Protein AF-A0A953NR28-F1 (afdb_monomer_lite)

Secondary structure (DSSP, 8-state):
---EE-SBPTTS-PBPEEE--HHHHHHHH----SS-EEEETTTTEEEEEEEEEE--TTS-EEEEEEEESS-SSPPPEEEEEEETTEEEEEEE-

Radius of gyration: 13.42 Å; chains: 1; bounding box: 26×30×34 Å

Structure (mmCIF, N/CA/C/O back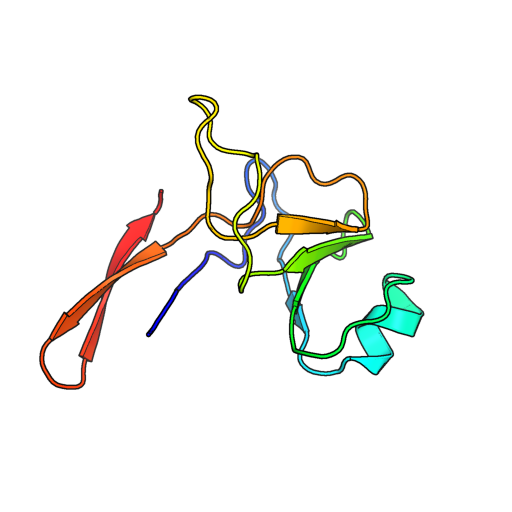bone):
data_AF-A0A953NR28-F1
#
_entry.id   AF-A0A953NR28-F1
#
loop_
_atom_site.group_PDB
_atom_site.id
_atom_site.type_symbol
_atom_site.label_atom_id
_atom_site.label_alt_id
_atom_site.label_comp_id
_atom_site.label_asym_id
_atom_site.label_entity_id
_atom_site.label_seq_id
_atom_site.pdbx_PDB_ins_code
_atom_site.Cartn_x
_atom_site.Cartn_y
_atom_site.Cartn_z
_atom_site.occupancy
_atom_site.B_iso_or_equiv
_atom_site.auth_seq_id
_atom_site.auth_comp_id
_atom_site.auth_asym_id
_atom_site.auth_atom_id
_atom_site.pdbx_PDB_model_num
ATOM 1 N N . GLU A 1 1 ? -1.571 -13.365 -12.183 1.00 76.44 1 GLU A N 1
ATOM 2 C CA . GLU A 1 1 ? -0.787 -12.176 -12.580 1.00 76.44 1 GLU A CA 1
ATOM 3 C C . GLU A 1 1 ? 0.020 -11.705 -11.383 1.00 76.44 1 GLU A C 1
ATOM 5 O O . GLU A 1 1 ? -0.430 -11.917 -10.262 1.00 76.44 1 GLU A O 1
ATOM 10 N N . TYR A 1 2 ? 1.206 -11.137 -11.604 1.00 88.06 2 TYR A N 1
ATOM 11 C CA . TYR A 1 2 ? 2.005 -10.544 -10.531 1.00 88.06 2 TYR A CA 1
ATOM 12 C C . TYR A 1 2 ? 1.752 -9.041 -10.483 1.00 88.06 2 TYR A C 1
ATOM 14 O O . TYR A 1 2 ? 1.567 -8.404 -11.518 1.00 88.06 2 TYR A O 1
ATOM 22 N N . CYS A 1 3 ? 1.770 -8.476 -9.285 1.00 88.19 3 CYS A N 1
ATOM 23 C CA . CYS A 1 3 ? 1.800 -7.039 -9.062 1.00 88.19 3 CYS A CA 1
ATOM 24 C C . CYS A 1 3 ? 2.823 -6.765 -7.961 1.00 88.19 3 CYS A C 1
ATOM 26 O O . CYS A 1 3 ? 3.009 -7.599 -7.073 1.00 88.19 3 CYS A O 1
ATOM 28 N N . ALA A 1 4 ? 3.485 -5.616 -8.026 1.00 91.69 4 ALA A N 1
ATOM 29 C CA . ALA A 1 4 ? 4.464 -5.200 -7.036 1.00 91.69 4 ALA A CA 1
ATOM 30 C C . ALA A 1 4 ? 4.218 -3.743 -6.651 1.00 91.69 4 ALA A C 1
ATOM 32 O O . ALA A 1 4 ? 3.744 -2.946 -7.462 1.00 91.69 4 ALA A O 1
ATOM 33 N N . PHE A 1 5 ? 4.528 -3.411 -5.401 1.00 92.81 5 PHE A N 1
ATOM 34 C CA . PHE A 1 5 ? 4.234 -2.108 -4.814 1.00 92.81 5 PHE A CA 1
ATOM 35 C C . PHE A 1 5 ? 5.317 -1.742 -3.808 1.00 92.81 5 PHE A C 1
ATOM 37 O O . PHE A 1 5 ? 5.903 -2.612 -3.162 1.00 92.81 5 PHE A O 1
ATOM 44 N N . SER A 1 6 ? 5.556 -0.447 -3.656 1.00 93.06 6 SER A N 1
ATOM 45 C CA . SER A 1 6 ? 6.387 0.082 -2.585 1.00 93.06 6 SER A CA 1
ATOM 46 C C . SER A 1 6 ? 5.654 -0.033 -1.249 1.00 93.06 6 SER A C 1
ATOM 48 O O . SER A 1 6 ? 4.531 0.450 -1.116 1.00 93.06 6 SER A O 1
ATOM 50 N N . LEU A 1 7 ? 6.319 -0.591 -0.234 1.00 94.06 7 LEU A N 1
ATOM 51 C CA . LEU A 1 7 ? 5.860 -0.513 1.159 1.00 94.06 7 LEU A CA 1
ATOM 52 C C . LEU A 1 7 ? 6.205 0.830 1.813 1.00 94.06 7 LEU A C 1
ATOM 54 O O . LEU A 1 7 ? 6.100 0.982 3.018 1.00 94.06 7 LEU A O 1
ATOM 58 N N . ARG A 1 8 ? 6.610 1.837 1.042 1.00 94.31 8 ARG A N 1
ATOM 59 C CA . ARG A 1 8 ? 6.738 3.209 1.526 1.00 94.31 8 ARG A CA 1
ATOM 60 C C . ARG A 1 8 ? 5.566 4.035 1.025 1.00 94.31 8 ARG A C 1
ATOM 62 O O . ARG A 1 8 ? 5.308 4.056 -0.179 1.00 94.31 8 ARG A O 1
ATOM 69 N N . GLU A 1 9 ? 4.900 4.738 1.938 1.00 91.81 9 GLU A N 1
ATOM 70 C CA . GLU A 1 9 ? 3.755 5.584 1.608 1.00 91.81 9 GLU A CA 1
ATOM 71 C C . GLU A 1 9 ? 4.123 6.661 0.565 1.00 91.81 9 GLU A C 1
ATOM 73 O O . GLU A 1 9 ? 5.149 7.342 0.714 1.00 91.81 9 GLU A O 1
ATOM 78 N N . PRO A 1 10 ? 3.270 6.892 -0.451 1.00 88.12 10 PRO A N 1
ATOM 79 C CA . PRO A 1 10 ? 3.405 8.050 -1.324 1.00 88.12 10 PRO A CA 1
ATOM 80 C C . PRO A 1 10 ? 3.410 9.360 -0.527 1.00 88.12 10 PRO A C 1
ATOM 82 O O . PRO A 1 10 ? 2.563 9.585 0.336 1.00 88.12 10 PRO A O 1
ATOM 85 N N . TYR A 1 11 ? 4.344 10.257 -0.850 1.00 86.31 11 TYR A N 1
ATOM 86 C CA . TYR A 1 11 ? 4.463 11.591 -0.235 1.00 86.31 11 TYR A CA 1
ATOM 87 C C . TYR A 1 11 ? 4.725 11.598 1.281 1.00 86.31 11 TYR A C 1
ATOM 89 O O . TYR A 1 11 ? 4.604 12.642 1.921 1.00 86.31 11 TYR A O 1
ATOM 97 N N . GLY A 1 12 ? 5.104 10.454 1.856 1.00 86.62 12 GLY A N 1
ATOM 98 C CA . GLY A 1 12 ? 5.337 10.299 3.285 1.00 86.62 12 GLY A CA 1
ATOM 99 C C . GLY A 1 12 ? 6.593 9.499 3.616 1.00 86.62 12 GLY A C 1
ATOM 100 O O . GLY A 1 12 ? 7.423 9.149 2.768 1.00 86.62 12 GLY A O 1
ATOM 101 N N . THR A 1 13 ? 6.738 9.222 4.907 1.00 91.06 13 THR A N 1
ATOM 102 C CA . THR A 1 13 ? 7.793 8.362 5.459 1.00 91.06 13 THR A CA 1
ATOM 103 C C . THR A 1 13 ? 7.224 7.140 6.168 1.00 91.06 13 THR A C 1
ATOM 105 O O . THR A 1 13 ? 7.994 6.400 6.770 1.00 91.06 13 THR A O 1
ATOM 108 N N . CYS A 1 14 ? 5.902 6.939 6.129 1.00 95.31 14 CYS A N 1
ATOM 109 C CA . CYS A 1 14 ? 5.290 5.781 6.761 1.00 95.31 14 CYS A CA 1
ATOM 110 C C . CYS A 1 14 ? 5.655 4.506 5.997 1.00 95.31 14 CYS A C 1
ATOM 112 O O . CYS A 1 14 ? 5.609 4.478 4.761 1.00 95.31 14 CYS A O 1
ATOM 114 N N . GLU A 1 15 ? 6.006 3.467 6.745 1.00 97.25 15 GLU A N 1
ATOM 115 C CA . GLU A 1 15 ? 6.160 2.116 6.227 1.00 97.25 15 GLU A CA 1
ATOM 116 C C . GLU A 1 15 ? 4.799 1.421 6.274 1.00 97.25 15 GLU A C 1
ATOM 118 O O . GLU A 1 15 ? 4.093 1.453 7.280 1.00 97.25 15 GLU A O 1
ATOM 123 N N . LEU A 1 16 ? 4.404 0.873 5.136 1.00 96.56 16 LEU A N 1
ATOM 124 C CA . LEU A 1 16 ? 3.157 0.171 4.926 1.00 96.56 16 LEU A CA 1
ATOM 125 C C . LEU A 1 16 ? 3.347 -1.308 5.244 1.00 96.56 16 LEU A C 1
ATOM 127 O O . LEU A 1 16 ? 4.414 -1.882 5.035 1.00 96.56 16 LEU A O 1
ATOM 131 N N . GLU A 1 17 ? 2.271 -1.946 5.675 1.00 96.00 17 GLU A N 1
ATOM 132 C CA . GLU A 1 17 ? 2.279 -3.344 6.078 1.00 96.00 17 GLU A CA 1
ATOM 133 C C . GLU A 1 17 ? 1.460 -4.186 5.105 1.00 96.00 17 GLU A C 1
ATOM 135 O O . GLU A 1 17 ? 0.330 -3.829 4.773 1.00 96.00 17 GLU A O 1
ATOM 140 N N . TYR A 1 18 ? 1.996 -5.335 4.690 1.00 95.31 18 TYR A N 1
ATOM 141 C CA . TYR A 1 18 ? 1.195 -6.370 4.042 1.00 95.31 18 TYR A CA 1
ATOM 142 C C . TYR A 1 18 ? 0.508 -7.229 5.103 1.00 95.31 18 TYR A C 1
ATOM 144 O O . TYR A 1 18 ? 1.130 -8.058 5.769 1.00 95.31 18 TYR A O 1
ATOM 152 N N . LEU A 1 19 ? -0.788 -6.996 5.274 1.00 95.56 19 LEU A N 1
ATOM 153 C CA . LEU A 1 19 ? -1.602 -7.572 6.332 1.00 95.56 19 LEU A CA 1
ATOM 154 C C . LEU A 1 19 ? -2.278 -8.839 5.821 1.00 95.56 19 LEU A C 1
ATOM 156 O O . LEU A 1 19 ? -3.274 -8.777 5.107 1.00 95.56 19 LEU A O 1
ATOM 160 N N . THR A 1 20 ? -1.719 -9.993 6.185 1.00 95.50 20 THR A N 1
ATOM 161 C CA . THR A 1 20 ? -2.307 -11.314 5.894 1.00 95.50 20 THR A CA 1
ATOM 162 C C . THR A 1 20 ? -3.248 -11.798 6.992 1.00 95.50 20 THR A C 1
ATOM 164 O O . THR A 1 20 ? -4.151 -12.587 6.721 1.00 95.50 20 THR A O 1
ATOM 167 N N . ASP A 1 21 ? -3.066 -11.299 8.215 1.00 94.44 21 ASP A N 1
ATOM 168 C CA . ASP A 1 21 ? -3.985 -11.520 9.321 1.00 94.44 21 ASP A CA 1
ATOM 169 C C . ASP A 1 21 ? -5.180 -10.565 9.204 1.00 94.44 21 ASP A C 1
ATOM 171 O O . ASP A 1 21 ? -5.109 -9.385 9.556 1.00 94.44 21 ASP A O 1
ATOM 175 N N . VAL A 1 22 ? -6.294 -11.087 8.693 1.00 91.44 22 VAL A N 1
ATOM 176 C CA . VAL A 1 22 ? -7.533 -10.316 8.538 1.00 91.44 22 VAL A CA 1
ATOM 177 C C . VAL A 1 22 ? -8.173 -9.933 9.876 1.00 91.44 22 VAL A C 1
ATOM 179 O O . VAL A 1 22 ? -8.953 -8.985 9.912 1.00 91.44 22 VAL A O 1
ATOM 182 N N . GLN A 1 23 ? -7.823 -10.596 10.987 1.00 93.25 23 GLN A N 1
ATOM 183 C CA . GLN A 1 23 ? -8.291 -10.184 12.314 1.00 93.25 23 GLN A CA 1
ATOM 184 C C . GLN A 1 23 ? -7.592 -8.902 12.770 1.00 93.25 23 GLN A C 1
ATOM 186 O O . GLN A 1 23 ? -8.240 -8.044 13.367 1.00 93.25 23 GLN A O 1
ATOM 191 N N . LYS A 1 24 ? -6.307 -8.728 12.427 1.00 93.06 24 LYS A N 1
ATOM 192 C CA . LYS A 1 24 ? -5.557 -7.486 12.682 1.00 93.06 24 LYS A CA 1
ATOM 193 C C . LYS A 1 24 ? -6.178 -6.283 11.961 1.00 93.06 24 LYS A C 1
ATOM 195 O O . LYS A 1 24 ? -6.237 -5.189 12.516 1.00 93.06 24 LYS A O 1
ATOM 200 N N . LEU A 1 25 ? -6.683 -6.480 10.740 1.00 94.81 25 LEU A N 1
ATOM 201 C CA . LEU A 1 25 ? -7.410 -5.436 10.001 1.00 94.81 25 LEU A CA 1
ATOM 202 C C . LEU A 1 25 ? -8.672 -4.982 10.749 1.00 94.81 25 LEU A C 1
ATOM 204 O O . LEU A 1 25 ? -8.937 -3.784 10.849 1.00 94.81 25 LEU A O 1
ATOM 208 N N . GLU A 1 26 ? -9.424 -5.915 11.329 1.00 95.62 26 GLU A N 1
ATOM 209 C CA . GLU A 1 26 ? -10.629 -5.573 12.086 1.00 95.62 26 GLU A CA 1
ATOM 210 C C . GLU A 1 26 ? -10.286 -4.892 13.421 1.00 95.62 26 GLU A C 1
ATOM 212 O O . GLU A 1 26 ? -10.884 -3.869 13.753 1.00 95.62 26 GLU A O 1
ATOM 217 N N . SER A 1 27 ? -9.301 -5.403 14.165 1.00 95.88 27 SER A N 1
ATOM 218 C CA . SER A 1 27 ? -8.977 -4.910 15.510 1.00 95.88 27 SER A CA 1
ATOM 219 C C . SER A 1 27 ? -8.178 -3.602 15.536 1.00 95.88 27 SER A C 1
ATOM 221 O O . SER A 1 27 ? -8.419 -2.773 16.412 1.00 95.88 27 SER A O 1
ATOM 223 N N . GLU A 1 28 ? -7.246 -3.394 14.602 1.00 95.62 28 GLU A N 1
ATOM 224 C CA . GLU A 1 28 ? -6.342 -2.230 14.603 1.00 95.62 28 GLU A CA 1
ATOM 225 C C . GLU A 1 28 ? -6.729 -1.155 13.581 1.00 95.62 28 GLU A C 1
ATOM 227 O O . GLU A 1 28 ? -6.445 0.031 13.777 1.00 95.62 28 GLU A O 1
ATOM 232 N N . TYR A 1 29 ? -7.386 -1.557 12.491 1.00 96.38 29 TYR A N 1
ATOM 233 C CA . TYR A 1 29 ? -7.812 -0.648 11.425 1.00 96.38 29 TYR A CA 1
ATOM 234 C C . TYR A 1 29 ? -9.330 -0.455 11.382 1.00 96.38 29 TYR A C 1
ATOM 236 O O . TYR A 1 29 ? -9.800 0.380 10.617 1.00 96.38 29 TYR A O 1
ATOM 244 N N . GLY A 1 30 ? -10.111 -1.199 12.177 1.00 95.69 30 GLY A N 1
ATOM 245 C CA . GLY A 1 30 ? -11.573 -1.095 12.177 1.00 95.69 30 GLY A CA 1
ATOM 246 C C . GLY A 1 30 ? -12.216 -1.527 10.857 1.00 95.69 30 GLY A C 1
ATOM 247 O O . GLY A 1 30 ? -13.345 -1.128 10.564 1.00 95.69 30 GLY A O 1
ATOM 248 N N . PHE A 1 31 ? -11.506 -2.311 10.040 1.00 97.00 31 PHE A N 1
ATOM 249 C CA . PHE A 1 31 ? -11.948 -2.702 8.708 1.00 97.00 31 PHE A CA 1
ATOM 250 C C . PHE A 1 31 ? -12.016 -4.219 8.576 1.00 97.00 31 PHE A C 1
ATOM 252 O O . PHE A 1 31 ? -11.024 -4.925 8.740 1.00 97.00 31 PHE A O 1
ATOM 259 N N . ARG A 1 32 ? -13.195 -4.730 8.222 1.00 96.56 32 ARG A N 1
ATOM 260 C CA . ARG A 1 32 ? -13.383 -6.155 7.970 1.00 96.56 32 ARG A CA 1
ATOM 261 C C . ARG A 1 32 ? -12.986 -6.489 6.536 1.00 96.56 32 ARG A C 1
ATOM 263 O O . ARG A 1 32 ? -13.598 -5.983 5.600 1.00 96.56 32 ARG A O 1
ATOM 270 N N . ALA A 1 33 ? -12.000 -7.365 6.376 1.00 95.19 33 ALA A N 1
ATOM 271 C CA . ALA A 1 33 ? -11.508 -7.811 5.077 1.00 95.19 33 ALA A CA 1
ATOM 272 C C . ALA A 1 33 ? -11.705 -9.320 4.879 1.00 95.19 33 ALA A C 1
ATOM 274 O O . ALA A 1 33 ? -11.712 -10.089 5.839 1.00 95.19 33 ALA A O 1
ATOM 275 N N . GLU A 1 34 ? -11.822 -9.744 3.620 1.00 94.94 34 GLU A N 1
ATOM 276 C CA . GLU A 1 34 ? -11.947 -11.161 3.231 1.00 94.94 34 GLU A CA 1
ATOM 277 C C . GLU A 1 34 ? -10.640 -11.742 2.668 1.00 94.94 34 GLU A C 1
ATOM 279 O O . GLU A 1 34 ? -10.535 -12.941 2.414 1.00 94.94 34 GLU A O 1
ATOM 284 N N . HIS A 1 35 ? -9.629 -10.897 2.467 1.00 94.94 35 HIS A N 1
ATOM 285 C CA . HIS A 1 35 ? -8.328 -11.265 1.921 1.00 94.94 35 HIS A CA 1
ATOM 286 C C . HIS A 1 35 ? -7.236 -10.317 2.438 1.00 94.94 35 HIS A C 1
ATOM 288 O O . HIS A 1 35 ? -7.558 -9.291 3.045 1.00 94.94 35 HIS A O 1
ATOM 294 N N . PRO A 1 36 ? -5.948 -10.634 2.202 1.00 95.25 36 PRO A N 1
ATOM 295 C CA . PRO A 1 36 ? -4.857 -9.754 2.587 1.00 95.25 36 PRO A CA 1
ATOM 296 C C . PRO A 1 36 ? -4.959 -8.364 1.954 1.00 95.25 36 PRO A C 1
ATOM 298 O O . PRO A 1 36 ? -5.362 -8.230 0.795 1.00 95.25 36 PRO A O 1
ATOM 301 N N . MET A 1 37 ? -4.550 -7.351 2.715 1.00 96.38 37 MET A N 1
ATOM 302 C CA . MET A 1 37 ? -4.605 -5.936 2.335 1.00 96.38 37 MET A CA 1
ATOM 303 C C . MET A 1 37 ? -3.267 -5.247 2.609 1.00 96.38 37 MET A C 1
ATOM 305 O O . MET A 1 37 ? -2.366 -5.828 3.217 1.00 96.38 37 MET A O 1
ATOM 309 N N . ILE A 1 38 ? -3.148 -3.985 2.199 1.00 96.00 38 ILE A N 1
ATOM 310 C CA . ILE A 1 38 ? -2.076 -3.105 2.672 1.00 96.00 38 ILE A CA 1
ATOM 311 C C . ILE A 1 38 ? -2.628 -2.163 3.738 1.00 96.00 38 ILE A C 1
ATOM 313 O O . ILE A 1 38 ? -3.648 -1.514 3.518 1.00 96.00 38 ILE A O 1
ATOM 317 N N . GLY A 1 39 ? -1.942 -2.069 4.873 1.00 96.38 39 GLY A N 1
ATOM 318 C CA . GLY A 1 39 ? -2.239 -1.113 5.936 1.00 96.38 39 GLY A CA 1
ATOM 319 C C . GLY A 1 39 ? -1.217 0.017 5.988 1.00 96.38 39 GLY A C 1
ATOM 320 O O . GLY A 1 39 ? -0.020 -0.212 5.832 1.00 96.38 39 GLY A O 1
ATOM 321 N N . ASN A 1 40 ? -1.680 1.242 6.225 1.00 96.69 40 ASN A N 1
ATOM 322 C CA . ASN A 1 40 ? -0.850 2.357 6.672 1.00 96.69 40 ASN A CA 1
ATOM 323 C C . ASN A 1 40 ? -1.067 2.556 8.181 1.00 96.69 40 ASN A C 1
ATOM 325 O O . ASN A 1 40 ? -2.095 3.139 8.554 1.00 96.69 40 ASN A O 1
ATOM 329 N N . PRO A 1 41 ? -0.128 2.124 9.039 1.00 96.06 41 PRO A N 1
ATOM 330 C CA . PRO A 1 41 ? -0.284 2.224 10.489 1.00 96.06 41 PRO A CA 1
ATOM 331 C C . PRO A 1 41 ? -0.247 3.675 10.989 1.00 96.06 41 PRO A C 1
ATOM 333 O O . PRO A 1 41 ? -0.856 3.989 12.004 1.00 96.06 41 PRO A O 1
ATOM 336 N N . CYS A 1 42 ? 0.402 4.596 10.270 1.00 95.50 42 CYS A N 1
ATOM 337 C CA . CYS A 1 42 ? 0.483 6.002 10.678 1.00 95.50 42 CYS A CA 1
ATOM 338 C C . CYS A 1 42 ? -0.845 6.752 10.507 1.00 95.50 42 CYS A C 1
ATOM 340 O O . CYS A 1 42 ? -1.094 7.736 11.202 1.00 95.50 42 CYS A O 1
ATOM 342 N N . LYS A 1 43 ? -1.676 6.331 9.546 1.00 94.62 43 LYS A N 1
ATOM 343 C CA . LYS A 1 43 ? -2.943 6.997 9.193 1.00 94.62 43 LYS A CA 1
ATOM 344 C C . LYS A 1 43 ? -4.176 6.122 9.400 1.00 94.62 43 LYS A C 1
ATOM 346 O O . LYS A 1 43 ? -5.271 6.577 9.081 1.00 94.62 43 LYS A O 1
ATOM 351 N N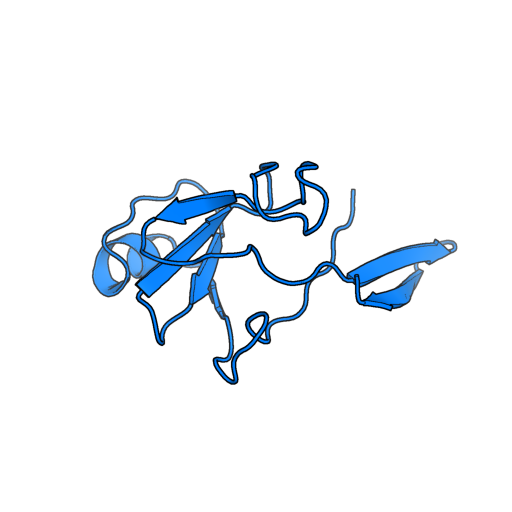 . HIS A 1 44 ? -4.012 4.880 9.856 1.00 96.12 44 HIS A N 1
ATOM 352 C CA . HIS A 1 44 ? -5.072 3.866 9.902 1.00 96.12 44 HIS A CA 1
ATOM 353 C C . HIS A 1 44 ? -5.840 3.763 8.569 1.00 96.12 44 HIS A C 1
ATOM 355 O O . HIS A 1 44 ? -7.067 3.749 8.524 1.00 96.12 44 HIS A O 1
ATOM 361 N N . THR A 1 45 ? -5.109 3.754 7.449 1.00 96.38 45 THR A N 1
ATOM 362 C CA . THR A 1 45 ? -5.691 3.602 6.102 1.00 96.38 45 THR A CA 1
ATOM 363 C C . THR A 1 45 ? -5.503 2.175 5.611 1.00 96.38 45 THR A C 1
ATOM 365 O O . THR A 1 45 ? -4.437 1.601 5.818 1.00 96.38 45 THR A O 1
ATOM 368 N N . VAL A 1 46 ? -6.511 1.623 4.937 1.00 96.94 46 VAL A N 1
ATOM 369 C CA . VAL A 1 46 ? -6.459 0.292 4.321 1.00 96.94 46 VAL A CA 1
ATOM 370 C C . VAL A 1 46 ? -6.613 0.416 2.811 1.00 96.94 46 VAL A C 1
ATOM 372 O O . VAL A 1 46 ? -7.502 1.122 2.323 1.00 96.94 46 VAL A O 1
ATOM 375 N N . TYR A 1 47 ? -5.757 -0.298 2.082 1.00 95.88 47 TYR A N 1
ATOM 376 C CA . TYR A 1 47 ? -5.764 -0.352 0.628 1.00 95.88 47 TYR A CA 1
ATOM 377 C C . TYR A 1 47 ? -6.002 -1.775 0.123 1.00 95.88 47 TYR A C 1
ATOM 379 O O . TYR A 1 47 ? -5.317 -2.714 0.538 1.00 95.88 47 TYR A O 1
ATOM 387 N N . ASP A 1 48 ? -6.918 -1.905 -0.832 1.00 95.12 48 ASP A N 1
ATOM 388 C CA . ASP A 1 48 ? -7.198 -3.144 -1.552 1.00 95.12 48 ASP A CA 1
ATOM 389 C C . ASP A 1 48 ? -6.488 -3.145 -2.912 1.00 95.12 48 ASP A C 1
ATOM 391 O O . ASP A 1 48 ? -6.880 -2.436 -3.840 1.00 95.12 48 ASP A O 1
ATOM 395 N N . LEU A 1 49 ? -5.437 -3.958 -3.036 1.00 91.38 49 LEU A N 1
ATOM 396 C CA . LEU A 1 49 ? -4.598 -4.060 -4.237 1.00 91.38 49 LEU A CA 1
ATOM 397 C C . LEU A 1 49 ? -5.232 -4.860 -5.388 1.00 91.38 49 LEU A C 1
ATOM 399 O O . LEU A 1 49 ? -4.715 -4.841 -6.516 1.00 91.38 49 LEU A O 1
ATOM 403 N N . LEU A 1 50 ? -6.325 -5.579 -5.126 1.00 91.69 50 LEU A N 1
ATOM 404 C CA . LEU A 1 50 ? -7.062 -6.324 -6.148 1.00 91.69 50 LEU A CA 1
ATOM 405 C C . LEU A 1 50 ? -8.018 -5.419 -6.930 1.00 91.69 50 LEU A C 1
ATOM 407 O O . LEU A 1 50 ? -8.468 -5.794 -8.013 1.00 91.69 50 LEU A O 1
ATOM 411 N N . ARG A 1 51 ? -8.273 -4.214 -6.419 1.00 92.38 51 ARG A N 1
ATOM 412 C CA . ARG A 1 51 ? -9.149 -3.212 -7.021 1.00 92.38 51 ARG A CA 1
ATOM 413 C C . ARG A 1 51 ? -8.350 -2.081 -7.663 1.00 92.38 51 ARG A C 1
ATOM 415 O O . ARG A 1 51 ? -7.148 -1.922 -7.442 1.00 92.38 51 ARG A O 1
ATOM 422 N N . TYR A 1 52 ? -9.032 -1.308 -8.498 1.00 89.75 52 TYR A N 1
ATOM 423 C CA . TYR A 1 52 ? -8.506 -0.085 -9.093 1.00 89.75 52 TYR A CA 1
ATOM 424 C C . TYR A 1 52 ? -9.257 1.103 -8.505 1.00 89.75 52 TYR A C 1
ATOM 426 O O . TYR A 1 52 ? -10.486 1.125 -8.535 1.00 89.75 52 TYR A O 1
ATOM 434 N N . GLY A 1 53 ? -8.519 2.076 -7.981 1.00 84.12 53 GLY A N 1
ATOM 435 C CA . GLY A 1 53 ? -9.070 3.259 -7.336 1.00 84.12 53 GLY A CA 1
ATOM 436 C C . GLY A 1 53 ? -8.651 4.559 -8.014 1.00 84.12 53 GLY A C 1
ATOM 437 O O . GLY A 1 53 ? -7.770 4.599 -8.878 1.00 84.12 53 GLY A O 1
ATOM 438 N N . ALA A 1 54 ? -9.286 5.648 -7.584 1.00 77.88 54 ALA A N 1
ATOM 439 C CA . ALA A 1 54 ? -8.798 6.994 -7.860 1.00 77.88 54 ALA A CA 1
ATOM 440 C C . ALA A 1 54 ? -7.462 7.242 -7.131 1.00 77.88 54 ALA A C 1
ATOM 442 O O . ALA A 1 54 ? -7.165 6.609 -6.117 1.00 77.88 54 ALA A O 1
ATOM 443 N N . GLY A 1 55 ? -6.655 8.175 -7.640 1.00 73.75 55 GLY A N 1
ATOM 444 C CA . GLY A 1 55 ? -5.355 8.512 -7.043 1.00 73.75 55 GLY A CA 1
ATOM 445 C C . GLY A 1 55 ? -4.229 8.737 -8.050 1.00 73.75 55 GLY A C 1
ATOM 446 O O . GLY A 1 55 ? -3.137 9.142 -7.652 1.00 73.75 55 GLY A O 1
ATOM 447 N N . ALA A 1 56 ? -4.474 8.520 -9.347 1.00 74.62 56 ALA A N 1
ATOM 448 C CA . ALA A 1 56 ? -3.538 8.945 -10.379 1.00 74.62 56 ALA A CA 1
ATOM 449 C C . ALA A 1 56 ? -3.458 10.479 -10.431 1.00 74.62 56 ALA A C 1
ATOM 451 O O . ALA A 1 56 ? -4.470 11.176 -10.330 1.00 74.62 56 ALA A O 1
ATOM 452 N N . THR A 1 57 ? -2.265 11.017 -10.677 1.00 72.12 57 THR A N 1
ATOM 453 C CA . THR A 1 57 ? -2.038 12.468 -10.809 1.00 72.12 57 THR A CA 1
ATOM 454 C C . THR A 1 57 ? -2.766 13.096 -12.000 1.00 72.12 57 THR A C 1
ATOM 456 O O . THR A 1 57 ? -2.997 14.300 -12.006 1.00 72.12 57 THR A O 1
ATOM 459 N N . ASN A 1 58 ? -3.148 12.296 -12.997 1.00 77.38 58 ASN A N 1
ATOM 460 C CA . ASN A 1 58 ? -3.863 12.721 -14.202 1.00 77.38 58 ASN A CA 1
ATOM 461 C C . ASN A 1 58 ? -5.374 12.408 -14.169 1.00 77.38 58 ASN A C 1
ATOM 463 O O . ASN A 1 58 ? -6.030 12.492 -15.204 1.00 77.38 58 ASN A O 1
ATOM 467 N N . GLY A 1 59 ? -5.921 12.007 -13.016 1.00 74.00 59 GLY A N 1
ATOM 468 C CA . GLY A 1 59 ? -7.328 11.607 -12.888 1.00 74.00 59 GLY A CA 1
ATOM 469 C C . GLY A 1 59 ? -7.655 10.212 -13.440 1.00 74.00 59 GLY A C 1
ATOM 470 O O . GLY A 1 59 ? -8.823 9.836 -13.472 1.00 74.00 59 GLY A O 1
ATOM 471 N N . GLY A 1 60 ? -6.649 9.440 -13.864 1.00 80.94 60 GLY A N 1
ATOM 472 C CA . GLY A 1 60 ? -6.792 8.025 -14.198 1.00 80.94 60 GLY A CA 1
ATOM 473 C C . GLY A 1 60 ? -6.995 7.114 -12.979 1.00 80.94 60 GLY A C 1
ATOM 474 O O . GLY A 1 60 ? -6.961 7.545 -11.822 1.00 80.94 60 GLY A O 1
ATOM 475 N N . LEU A 1 61 ? -7.185 5.824 -13.260 1.00 83.50 61 LEU A N 1
ATOM 476 C CA . LEU A 1 61 ? -7.238 4.773 -12.246 1.00 83.50 61 LEU A CA 1
ATOM 477 C C . LEU A 1 61 ? -5.841 4.198 -12.006 1.00 83.50 61 LEU A C 1
ATOM 479 O O . LEU A 1 61 ? -5.113 3.914 -12.956 1.00 83.50 61 LEU A O 1
ATOM 483 N N . VAL A 1 62 ? -5.501 3.981 -10.740 1.00 86.38 62 VAL A N 1
ATOM 484 C CA . VAL A 1 62 ? -4.295 3.257 -10.314 1.00 86.38 62 VAL A CA 1
ATOM 485 C C . VAL A 1 62 ? -4.700 1.962 -9.629 1.00 86.38 62 VAL A C 1
ATOM 487 O O . VAL A 1 62 ? -5.808 1.843 -9.102 1.00 86.38 62 VAL A O 1
ATOM 490 N N . ARG A 1 63 ? -3.818 0.961 -9.661 1.00 88.56 63 ARG A N 1
ATOM 491 C CA . ARG A 1 63 ? -4.035 -0.270 -8.900 1.00 88.56 63 ARG A CA 1
ATOM 492 C C . ARG A 1 63 ? -3.919 0.033 -7.408 1.00 88.56 63 ARG A C 1
ATOM 494 O O . ARG A 1 63 ? -3.012 0.746 -6.989 1.00 88.56 63 ARG A O 1
ATOM 501 N N . GLY A 1 64 ? -4.812 -0.552 -6.621 1.00 90.88 64 GLY A N 1
ATOM 502 C CA . GLY A 1 64 ? -5.014 -0.183 -5.232 1.00 90.88 64 GLY A CA 1
ATOM 503 C C . GLY A 1 64 ? -6.205 0.757 -5.100 1.00 90.88 64 GLY A C 1
ATOM 504 O O . GLY A 1 64 ? -6.265 1.796 -5.751 1.00 90.88 64 GLY A O 1
ATOM 505 N N . GLU A 1 65 ? -7.154 0.410 -4.244 1.00 93.69 65 GLU A N 1
ATOM 506 C CA . GLU A 1 65 ? -8.240 1.298 -3.835 1.00 93.69 65 GLU A CA 1
ATOM 507 C C . GLU A 1 65 ? -8.127 1.585 -2.343 1.00 93.69 65 GLU A C 1
ATOM 509 O O . GLU A 1 65 ? -7.883 0.678 -1.553 1.00 93.69 65 GLU A O 1
ATOM 514 N N . ILE A 1 66 ? -8.312 2.844 -1.949 1.00 94.81 66 ILE A N 1
ATOM 515 C CA . ILE A 1 66 ? -8.468 3.203 -0.539 1.00 94.81 66 ILE A CA 1
ATOM 516 C C . ILE A 1 66 ? -9.867 2.760 -0.114 1.00 94.81 66 ILE A C 1
ATOM 518 O O . ILE A 1 66 ? -10.857 3.374 -0.504 1.00 94.81 66 ILE A O 1
ATOM 522 N N . VAL A 1 67 ? -9.947 1.687 0.668 1.00 96.19 67 VAL A N 1
ATOM 523 C CA . VAL A 1 67 ? -11.224 1.111 1.125 1.00 96.19 67 VAL A CA 1
ATOM 524 C C . VAL A 1 67 ? -11.588 1.554 2.542 1.00 96.19 67 VAL A C 1
ATOM 526 O O . VAL A 1 67 ? -12.737 1.417 2.959 1.00 96.19 67 VAL A O 1
ATOM 529 N N . HIS A 1 68 ? -10.623 2.113 3.278 1.00 96.81 68 HIS A N 1
ATOM 530 C CA . HIS A 1 68 ? -10.827 2.660 4.613 1.00 96.81 68 HIS A CA 1
ATOM 531 C C . HIS A 1 68 ? -9.780 3.726 4.958 1.00 96.81 68 HIS A C 1
ATOM 533 O O . HIS A 1 68 ? -8.621 3.606 4.560 1.00 96.81 68 HIS A O 1
ATOM 539 N N . GLY A 1 69 ? -10.167 4.717 5.764 1.00 95.19 69 GLY A N 1
ATOM 540 C CA . GLY A 1 69 ? -9.270 5.742 6.302 1.00 95.19 69 GLY A CA 1
ATOM 541 C C . GLY A 1 69 ? -8.980 6.926 5.360 1.00 95.19 69 GLY A C 1
ATOM 542 O O . GLY A 1 69 ? -9.489 6.985 4.241 1.00 95.19 69 GLY A O 1
ATOM 543 N N . PRO A 1 70 ? -8.183 7.908 5.821 1.00 93.12 70 PRO A N 1
ATOM 544 C CA . PRO A 1 70 ? -7.998 9.208 5.166 1.00 93.12 70 PRO A CA 1
ATOM 545 C C . PRO A 1 70 ? -6.863 9.248 4.125 1.00 93.12 70 PRO A C 1
ATOM 547 O O . PRO A 1 70 ? -6.369 10.329 3.795 1.00 93.12 70 PRO A O 1
ATOM 550 N N . GLY A 1 71 ? -6.379 8.100 3.643 1.00 89.62 71 GLY A N 1
ATOM 551 C CA . GLY A 1 71 ? -5.342 8.061 2.612 1.00 89.62 71 GLY A CA 1
ATOM 552 C C . GLY A 1 71 ? -5.751 8.817 1.346 1.00 89.62 71 GLY A C 1
ATOM 553 O O . GLY A 1 71 ? -6.924 8.888 1.001 1.00 89.62 71 GLY A O 1
ATOM 554 N N . ILE A 1 72 ? -4.767 9.390 0.651 1.00 87.62 72 ILE A N 1
ATOM 555 C CA . ILE A 1 72 ? -5.004 10.226 -0.543 1.00 87.62 72 ILE A CA 1
ATOM 556 C C . ILE A 1 72 ? -4.617 9.487 -1.826 1.00 87.62 72 ILE A C 1
ATOM 558 O O . ILE A 1 72 ? -5.197 9.720 -2.884 1.00 87.62 72 ILE A O 1
ATOM 562 N N . ARG A 1 73 ? -3.629 8.591 -1.737 1.00 88.94 73 ARG A N 1
ATOM 563 C CA . ARG A 1 73 ? -3.147 7.800 -2.865 1.00 88.94 73 ARG A CA 1
ATOM 564 C C . ARG A 1 73 ? -2.840 6.366 -2.419 1.00 88.94 73 ARG A C 1
ATOM 566 O O . ARG A 1 73 ? -2.269 6.200 -1.337 1.00 88.94 73 ARG A O 1
ATOM 573 N N . PRO A 1 74 ? -3.199 5.354 -3.225 1.00 92.06 74 PRO A N 1
ATOM 574 C CA . PRO A 1 74 ? -2.747 3.980 -3.029 1.00 92.06 74 PRO A CA 1
ATOM 575 C C . PRO A 1 74 ? -1.216 3.844 -3.087 1.00 92.06 74 PRO A C 1
ATOM 577 O O . PRO A 1 74 ? -0.545 4.751 -3.585 1.00 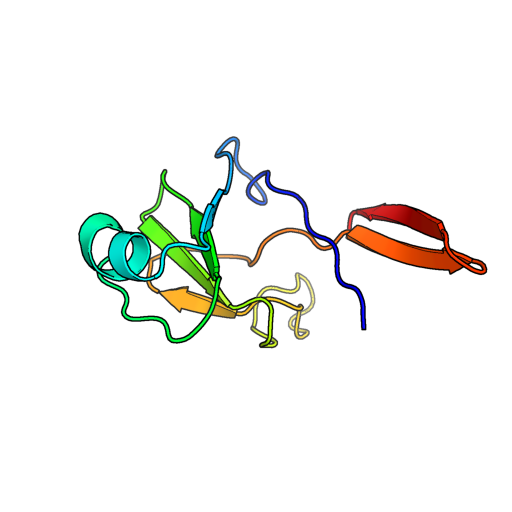92.06 74 PRO A O 1
ATOM 580 N N . PRO A 1 75 ? -0.647 2.725 -2.606 1.00 93.00 75 PRO A N 1
ATOM 581 C CA . PRO A 1 75 ? 0.795 2.491 -2.647 1.00 93.00 75 PRO A CA 1
ATOM 582 C C . PRO A 1 75 ? 1.363 2.611 -4.068 1.00 93.00 75 PRO A C 1
ATOM 584 O O . PRO A 1 75 ? 0.745 2.150 -5.027 1.00 93.00 75 PRO A O 1
ATOM 587 N N . THR A 1 76 ? 2.551 3.207 -4.207 1.00 91.69 76 THR A N 1
ATOM 588 C CA . THR A 1 76 ? 3.205 3.371 -5.514 1.00 91.69 76 THR A CA 1
ATOM 589 C C . THR A 1 76 ? 3.477 2.007 -6.142 1.00 91.69 76 THR A C 1
ATOM 591 O O . THR A 1 76 ? 4.169 1.177 -5.545 1.00 91.69 76 THR A O 1
ATOM 594 N N . ALA A 1 77 ? 2.954 1.779 -7.347 1.00 90.31 77 ALA A N 1
ATOM 595 C CA . ALA A 1 77 ? 3.206 0.557 -8.093 1.00 90.31 77 ALA A CA 1
ATOM 596 C C . ALA A 1 77 ? 4.679 0.468 -8.524 1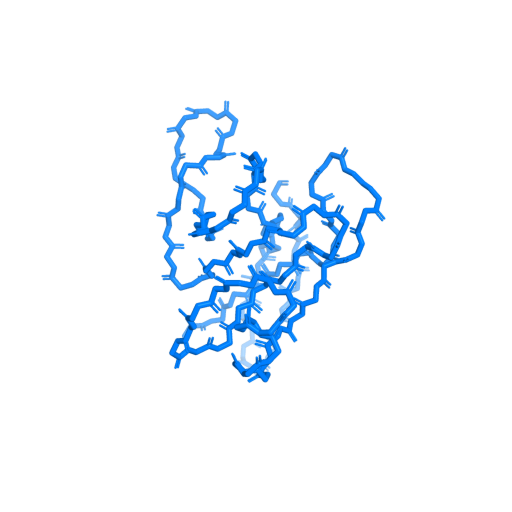.00 90.31 77 ALA A C 1
ATOM 598 O O . ALA A 1 77 ? 5.323 1.469 -8.846 1.00 90.31 77 ALA A O 1
ATOM 599 N N . ILE A 1 78 ? 5.205 -0.754 -8.533 1.00 92.25 78 ILE A N 1
ATOM 600 C CA . ILE A 1 78 ? 6.486 -1.090 -9.149 1.00 92.25 78 ILE A CA 1
ATOM 601 C C . ILE A 1 78 ? 6.159 -1.808 -10.453 1.00 92.25 78 ILE A C 1
ATOM 603 O O . ILE A 1 78 ? 5.549 -2.880 -10.444 1.00 92.25 78 ILE A O 1
ATOM 607 N N . GLU A 1 79 ? 6.557 -1.216 -11.574 1.00 91.62 79 GLU A N 1
ATOM 608 C CA . GLU A 1 79 ? 6.474 -1.872 -12.871 1.00 91.62 79 GLU A CA 1
ATOM 609 C 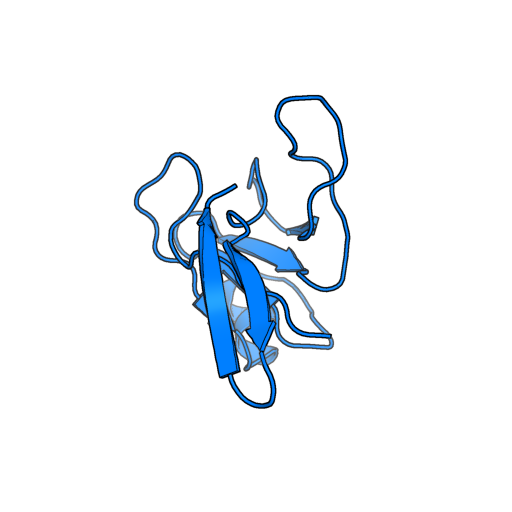C . GLU A 1 79 ? 7.391 -3.093 -12.863 1.00 91.62 79 GLU A C 1
ATOM 611 O O . GLU A 1 79 ? 8.573 -3.003 -12.516 1.00 91.62 79 GLU A O 1
ATOM 616 N N . ILE A 1 80 ? 6.822 -4.241 -13.222 1.00 94.44 80 ILE A N 1
ATOM 617 C CA . ILE A 1 80 ? 7.533 -5.511 -13.273 1.00 94.44 80 ILE A CA 1
ATOM 618 C C . ILE A 1 80 ? 7.413 -6.134 -14.654 1.00 94.44 80 ILE A C 1
ATOM 620 O O . ILE A 1 80 ? 6.344 -6.142 -15.267 1.00 94.44 80 ILE A O 1
ATOM 624 N N . ARG A 1 81 ? 8.505 -6.748 -15.100 1.00 94.69 81 ARG A N 1
ATOM 625 C CA . ARG A 1 81 ? 8.533 -7.611 -16.276 1.00 94.69 81 ARG A CA 1
ATOM 626 C C . ARG A 1 81 ? 8.810 -9.043 -15.852 1.00 94.69 81 ARG A C 1
ATOM 628 O O . ARG A 1 81 ? 9.672 -9.305 -15.016 1.00 94.69 81 ARG A O 1
ATOM 635 N N . THR A 1 82 ? 8.083 -9.982 -16.448 1.00 94.88 82 THR A N 1
ATOM 636 C CA . THR A 1 82 ? 8.351 -11.412 -16.273 1.00 94.88 82 THR A CA 1
ATOM 637 C C . THR A 1 82 ? 9.273 -11.904 -17.386 1.00 94.88 82 THR A C 1
ATOM 639 O O . THR A 1 82 ? 9.059 -11.606 -18.560 1.00 94.88 82 THR A O 1
ATOM 642 N N . SER A 1 83 ? 10.325 -12.637 -17.020 1.00 94.69 83 SER A N 1
ATOM 643 C CA . SER A 1 83 ? 11.280 -13.239 -17.957 1.00 94.69 83 SER A CA 1
ATOM 644 C C . SER A 1 83 ? 11.519 -14.693 -17.558 1.00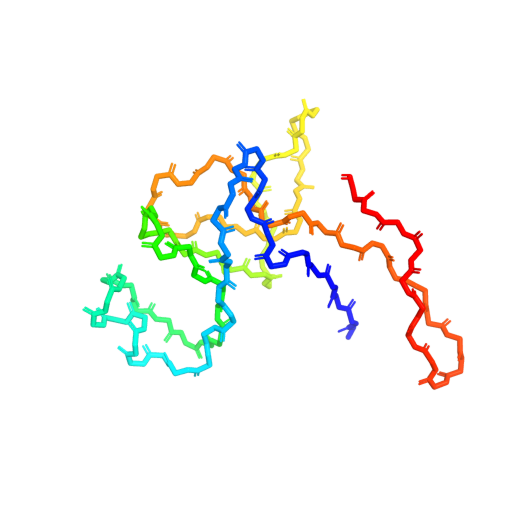 94.69 83 SER A C 1
ATOM 646 O O . SER A 1 83 ? 12.258 -14.993 -16.623 1.00 94.69 83 SER A O 1
ATOM 648 N N . GLY A 1 84 ? 10.827 -15.623 -18.219 1.00 93.62 84 GLY A N 1
ATOM 649 C CA . GLY A 1 84 ? 10.830 -17.030 -17.815 1.00 93.62 84 GLY A CA 1
ATOM 650 C C . GLY A 1 84 ? 10.248 -17.214 -16.409 1.00 93.62 84 GLY A C 1
ATOM 651 O O . GLY A 1 84 ? 9.042 -17.090 -16.221 1.00 93.62 84 GLY A O 1
ATOM 652 N N . ARG A 1 85 ? 11.105 -17.530 -15.429 1.00 93.75 85 ARG A N 1
ATOM 653 C CA . ARG A 1 85 ? 10.731 -17.678 -14.005 1.00 93.75 85 ARG A CA 1
ATOM 654 C C . ARG A 1 85 ? 11.130 -16.478 -13.143 1.00 93.75 85 ARG A C 1
ATOM 656 O O . ARG A 1 85 ? 10.934 -16.514 -11.933 1.00 93.75 85 ARG A O 1
ATOM 663 N N . GLU A 1 86 ? 11.704 -15.446 -13.747 1.00 95.88 86 GLU A N 1
ATOM 664 C CA . GLU A 1 86 ? 12.169 -14.256 -13.044 1.00 95.88 86 GLU A CA 1
ATOM 665 C C . GLU A 1 86 ? 11.106 -13.159 -13.079 1.00 95.88 86 GLU A C 1
ATOM 667 O O . GLU A 1 86 ? 10.425 -12.959 -14.089 1.00 95.88 86 GLU A O 1
ATOM 672 N N . ILE A 1 87 ? 10.998 -12.431 -11.967 1.00 95.50 87 ILE A N 1
ATOM 673 C CA . ILE A 1 87 ? 10.232 -11.191 -11.857 1.00 95.50 87 ILE A CA 1
ATOM 674 C C . ILE A 1 87 ? 11.254 -10.073 -11.687 1.00 95.50 87 ILE A C 1
ATOM 676 O O . ILE A 1 87 ? 11.979 -10.036 -10.694 1.00 95.50 87 ILE A O 1
ATOM 680 N N . ILE A 1 88 ? 11.328 -9.186 -12.674 1.00 96.19 88 ILE A N 1
ATOM 681 C CA . ILE A 1 88 ? 12.298 -8.095 -12.729 1.00 96.19 88 ILE A CA 1
ATOM 682 C C . ILE A 1 88 ? 11.555 -6.797 -12.428 1.00 96.19 88 ILE A C 1
ATOM 684 O O . ILE A 1 88 ? 10.618 -6.455 -13.146 1.00 96.19 88 ILE A O 1
ATOM 688 N N . ALA A 1 89 ? 11.969 -6.084 -11.381 1.00 95.62 89 ALA A N 1
ATOM 689 C CA . ALA A 1 89 ? 11.491 -4.734 -11.096 1.00 95.62 89 ALA A CA 1
ATOM 690 C C . ALA A 1 89 ? 12.179 -3.730 -12.029 1.00 95.62 89 ALA A C 1
ATOM 692 O O . ALA A 1 89 ? 13.407 -3.697 -12.100 1.00 95.62 89 ALA A O 1
ATOM 693 N N . GLU A 1 90 ? 11.394 -2.922 -12.737 1.00 94.94 90 GLU A N 1
ATOM 694 C CA . GLU A 1 90 ? 11.903 -1.997 -13.754 1.00 94.94 90 GLU A CA 1
ATOM 695 C C . GLU A 1 90 ? 11.915 -0.552 -13.258 1.00 94.94 90 GLU A C 1
ATOM 697 O O . GLU A 1 90 ? 12.959 0.102 -13.292 1.00 94.94 90 GLU A O 1
ATOM 702 N N . ARG A 1 91 ? 10.776 -0.049 -12.764 1.00 91.69 91 ARG A N 1
ATOM 703 C CA . ARG A 1 91 ? 10.667 1.313 -12.221 1.00 91.69 91 ARG A CA 1
ATOM 704 C C . ARG A 1 91 ? 9.535 1.463 -11.209 1.00 91.69 91 ARG A C 1
ATOM 706 O O . ARG A 1 91 ? 8.611 0.658 -11.177 1.00 91.69 91 ARG A O 1
ATOM 713 N N . LEU A 1 92 ? 9.604 2.532 -10.419 1.00 88.31 92 LEU A N 1
ATOM 714 C CA . LEU A 1 92 ? 8.461 3.058 -9.668 1.00 88.31 92 LEU A CA 1
ATOM 715 C C . LEU A 1 92 ? 7.593 3.933 -10.587 1.00 88.31 92 LEU A C 1
ATOM 717 O O . LEU A 1 92 ? 8.133 4.588 -11.482 1.00 88.31 92 LEU A O 1
ATOM 721 N N . GLU A 1 93 ? 6.276 3.919 -10.362 1.00 79.06 93 GLU A N 1
ATOM 722 C CA . GLU A 1 93 ? 5.301 4.836 -10.989 1.00 79.06 93 GLU A CA 1
ATOM 723 C C . GLU A 1 93 ? 5.539 6.313 -10.631 1.00 79.06 93 GLU A C 1
ATOM 725 O O . GLU A 1 93 ? 5.824 6.610 -9.445 1.00 79.06 93 GLU A O 1
#

Foldseek 3Di:
DDWAFALAAVPDRFGKDFAQPQVCCCPQLVDHDPGTWIAGNVFSWTKDQVDWDAADPVRDTDRIHGPGTDRRHGTWIFDWDDDPPDTDGDGTD

Sequence (93 aa):
EYCAFSLREPYGTCELEYLTDVQKLESEYGFRAEHPMIGNPCKHTVYDLLRYGAGATNGGLVRGEIVHGPGIRPPTAIEIRTSGREIIAERLE

pLDDT: mean 91.67, std 5.95, range [72.12, 97.25]